Protein AF-A0AAV3Z2W3-F1 (afdb_monomer)

Organism: NCBI:txid259542

Nearest PDB structures (foldseek):
  4n68-assembly1_A  TM=9.584E-01  e=2.020E-03  Homo sapiens
  7mro-assembly1_A  TM=9.719E-01  e=2.382E-03  Danio rerio
  7mrs-assembly1_A  TM=9.501E-01  e=3.312E-03  Danio rerio
  5e53-assembly1_A  TM=9.382E-01  e=5.736E-03  Gallus gallus
  7mrq-assembly1_A  TM=9.581E-01  e=9.403E-03  Gallus gallus

pLDDT: mean 70.55, std 17.01, range [34.03, 93.06]

InterPro domains:
  IPR003961 Fibronectin type III [cd00063] (30-70)
  IPR013783 Immunoglobulin-like fold [G3DSA:2.60.40.10] (5-69)
  IPR036116 Fibronectin type III superfamily [SSF49265] (9-75)

Foldseek 3Di:
DDPPPPPLQWKKKWKDFPVDDSVPTDIDIGGGPDPDDDDDDADAPTKMWIWMWRQDPVGTHDIDPIWIAGPVGTWDADPVPRDTPPPDDPPPPDDCPPPVVVVVVVVVVVPD

Secondary structure (DSSP, 8-state):
---------EEEEEEEETTS-GGG-EEEEEESS-S------PPTT--EEEEEEEEETTEEEEEPPPEEEETTEEEEE-TTT--EE-----S-------SHHHHHHHHTTS--

Solvent-accessible surface area (backbone atoms only — not comparable to full-atom values): 7181 Å² total; per-residue (Å²): 136,81,80,80,78,76,72,60,50,21,37,31,42,38,34,32,54,58,94,56,58,81,88,75,39,48,76,46,79,33,79,41,87,57,97,71,78,85,88,79,91,78,59,81,94,45,52,29,34,36,32,46,26,40,34,44,99,92,45,81,46,74,68,50,75,79,44,40,30,39,84,92,44,56,43,41,64,42,90,87,73,73,43,74,44,84,48,83,69,73,93,79,73,71,76,85,87,67,65,70,70,64,57,59,62,62,60,66,64,74,73,118

Sequence (112 aa):
MIRKLYHLNSVQLRWWPASDNILTANDTLVPGKMTHGVIRGLERGVVYALRVLGYSAAGDGKKSPTVFFTLEGQVRINPETSELMNGYRPLFASPPVYPILLCFMLIGVIVD

Structure (mmCIF, N/CA/C/O backbone):
data_AF-A0AAV3Z2W3-F1
#
_entry.id   AF-A0AAV3Z2W3-F1
#
loop_
_atom_site.group_PDB
_atom_site.id
_atom_site.type_symbol
_atom_site.label_atom_id
_atom_site.label_alt_id
_atom_site.label_comp_id
_atom_site.label_asym_id
_atom_site.label_entity_id
_atom_site.label_seq_id
_atom_site.pdbx_PDB_ins_code
_atom_site.Cartn_x
_atom_site.Cartn_y
_atom_site.Cartn_z
_atom_site.occupancy
_atom_site.B_iso_or_equiv
_atom_site.auth_seq_id
_atom_site.auth_comp_id
_atom_site.auth_asym_id
_atom_site.auth_atom_id
_atom_site.pdbx_PDB_model_num
ATOM 1 N N . MET A 1 1 ? 23.111 20.410 -18.872 1.00 36.25 1 MET A N 1
ATOM 2 C CA . MET A 1 1 ? 22.386 20.039 -17.634 1.00 36.25 1 MET A CA 1
ATOM 3 C C . MET A 1 1 ? 21.339 18.981 -17.988 1.00 36.25 1 MET A C 1
ATOM 5 O O . MET A 1 1 ? 20.245 19.326 -18.406 1.00 36.25 1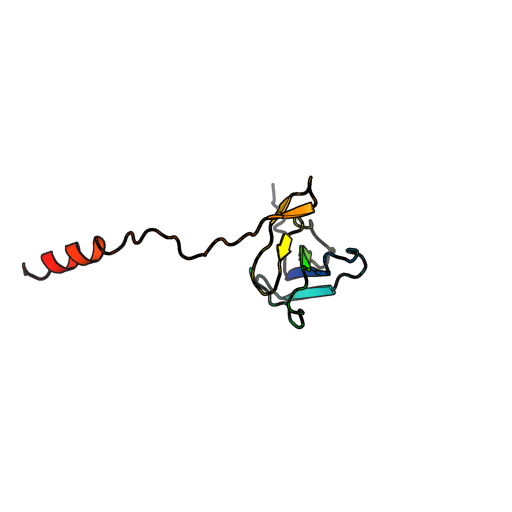 MET A O 1
ATOM 9 N N . ILE A 1 2 ? 21.701 17.693 -17.954 1.00 34.03 2 ILE A N 1
ATOM 10 C CA . ILE A 1 2 ? 20.838 16.592 -18.423 1.00 34.03 2 ILE A CA 1
ATOM 11 C C . ILE A 1 2 ? 20.070 16.045 -17.218 1.00 34.03 2 ILE A C 1
ATOM 13 O O . ILE A 1 2 ? 20.665 15.461 -16.312 1.00 34.03 2 ILE A O 1
ATOM 17 N N . ARG A 1 3 ? 18.749 16.246 -17.183 1.00 40.16 3 ARG A N 1
ATOM 18 C CA . ARG A 1 3 ? 17.875 15.559 -16.225 1.00 40.16 3 ARG A CA 1
ATOM 19 C C . ARG A 1 3 ? 17.916 14.068 -16.566 1.00 40.16 3 ARG A C 1
ATOM 21 O O . ARG A 1 3 ? 17.377 13.672 -17.594 1.00 40.16 3 ARG A O 1
ATOM 28 N N . LYS A 1 4 ? 18.552 13.242 -15.726 1.00 39.56 4 LYS A N 1
ATOM 29 C CA . LYS A 1 4 ? 18.347 11.785 -15.744 1.00 39.56 4 LYS A CA 1
ATOM 30 C C . LYS A 1 4 ? 16.844 11.542 -15.571 1.00 39.56 4 LYS A C 1
ATOM 32 O O . LYS A 1 4 ? 16.315 11.669 -14.470 1.00 39.56 4 LYS A O 1
ATOM 37 N N . LEU A 1 5 ? 16.154 11.260 -16.672 1.00 44.03 5 LEU A N 1
ATOM 38 C CA . LEU A 1 5 ? 14.813 10.691 -16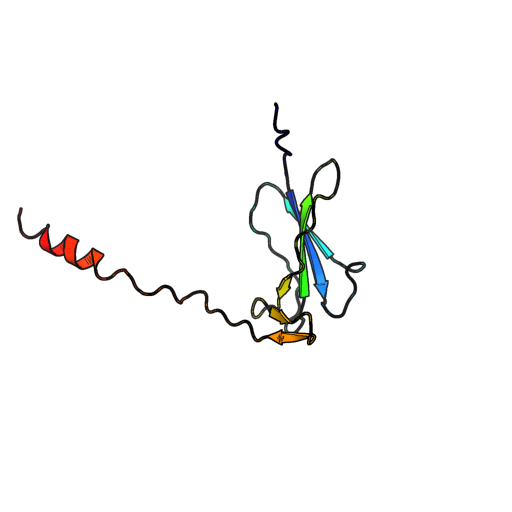.678 1.00 44.03 5 LEU A CA 1
ATOM 39 C C . LEU A 1 5 ? 14.948 9.293 -16.081 1.00 44.03 5 LEU A C 1
ATOM 41 O O . LEU A 1 5 ? 15.295 8.338 -16.770 1.00 44.03 5 LEU A O 1
ATOM 45 N N . TYR A 1 6 ? 14.762 9.189 -14.768 1.00 44.53 6 TYR A N 1
ATOM 46 C CA . TYR A 1 6 ? 14.648 7.901 -14.106 1.00 44.53 6 TYR A CA 1
ATOM 47 C C . TYR A 1 6 ? 13.450 7.187 -14.729 1.00 44.53 6 TYR A C 1
ATOM 49 O O . TYR A 1 6 ? 12.300 7.582 -14.542 1.00 44.53 6 TYR A O 1
ATOM 57 N N . HIS A 1 7 ? 13.742 6.169 -15.528 1.00 48.66 7 HIS A N 1
ATOM 58 C CA . HIS A 1 7 ? 12.779 5.207 -16.031 1.00 48.66 7 HIS A CA 1
ATOM 59 C C . HIS A 1 7 ? 12.158 4.467 -14.831 1.00 48.66 7 HIS A C 1
ATOM 61 O O . HIS A 1 7 ? 12.612 3.389 -14.456 1.00 48.66 7 HIS A O 1
ATOM 67 N N . LEU A 1 8 ? 11.150 5.060 -14.178 1.00 54.81 8 LEU A N 1
ATOM 68 C CA . LEU A 1 8 ? 10.256 4.321 -13.286 1.00 54.81 8 LEU A CA 1
ATOM 69 C C . LEU A 1 8 ? 9.480 3.347 -14.177 1.00 54.81 8 LEU A C 1
ATOM 71 O O . LEU A 1 8 ? 8.549 3.739 -14.882 1.00 54.81 8 LEU A O 1
ATOM 75 N N . ASN A 1 9 ? 9.936 2.101 -14.218 1.00 61.62 9 ASN A N 1
ATOM 76 C CA . ASN A 1 9 ? 9.377 1.074 -15.094 1.00 61.62 9 ASN A CA 1
ATOM 77 C C . ASN A 1 9 ? 8.237 0.291 -14.426 1.00 61.62 9 ASN A C 1
ATOM 79 O O . ASN A 1 9 ? 7.563 -0.484 -15.099 1.00 61.62 9 ASN A O 1
ATOM 83 N N . SER A 1 10 ? 8.011 0.502 -13.128 1.00 66.75 10 SER A N 1
ATOM 84 C CA . SER A 1 10 ? 6.996 -0.208 -12.350 1.00 66.75 10 SER A CA 1
ATOM 85 C C . SER A 1 10 ? 6.711 0.499 -11.031 1.00 66.75 10 SER A C 1
ATOM 87 O O . SER A 1 10 ? 7.582 1.162 -10.455 1.00 66.75 10 SER A O 1
ATOM 89 N N . VAL A 1 11 ? 5.492 0.324 -10.539 1.00 81.12 11 VAL A N 1
ATOM 90 C CA . VAL A 1 11 ? 5.050 0.810 -9.232 1.00 81.12 11 VAL A CA 1
ATOM 91 C C . VAL A 1 11 ? 4.828 -0.399 -8.337 1.00 81.12 11 VAL A C 1
ATOM 93 O O . VAL A 1 11 ? 4.223 -1.378 -8.760 1.00 81.12 11 VAL A O 1
ATOM 96 N N . GLN A 1 12 ? 5.303 -0.339 -7.099 1.00 86.69 12 GLN A N 1
ATOM 97 C CA . GLN A 1 12 ? 5.053 -1.377 -6.110 1.00 86.69 12 GLN A CA 1
ATOM 98 C C . GLN A 1 12 ? 4.111 -0.838 -5.033 1.00 86.69 12 GLN A C 1
ATOM 100 O O . GLN A 1 12 ? 4.330 0.230 -4.451 1.00 86.69 12 GLN A O 1
ATOM 105 N N . LEU A 1 13 ? 3.033 -1.585 -4.808 1.00 89.31 13 LEU A N 1
ATOM 106 C CA . LEU A 1 13 ? 2.037 -1.334 -3.778 1.00 89.31 13 LEU A CA 1
ATOM 107 C C . LEU A 1 13 ? 2.391 -2.196 -2.572 1.00 89.31 13 LEU A C 1
ATOM 109 O O . LEU A 1 13 ? 2.314 -3.420 -2.650 1.00 89.31 13 LEU A O 1
ATOM 113 N N . ARG A 1 14 ? 2.774 -1.559 -1.470 1.00 91.31 14 ARG A N 1
ATOM 114 C CA . ARG A 1 14 ? 3.035 -2.233 -0.200 1.00 91.31 14 ARG A CA 1
ATOM 115 C C . ARG A 1 14 ? 1.852 -2.020 0.729 1.00 91.31 14 ARG A C 1
ATOM 117 O O . ARG A 1 14 ? 1.545 -0.869 1.049 1.00 91.31 14 ARG A O 1
ATOM 124 N N . TRP A 1 15 ? 1.207 -3.096 1.160 1.00 92.31 15 TRP A N 1
ATOM 125 C CA . TRP A 1 15 ? -0.005 -3.033 1.973 1.00 92.31 15 TRP A CA 1
ATOM 126 C C . TRP A 1 15 ? 0.001 -4.050 3.114 1.00 92.31 15 TRP A C 1
ATOM 128 O O . TRP A 1 15 ? 0.600 -5.112 3.000 1.00 92.31 15 TRP A O 1
ATOM 138 N N . TRP A 1 16 ? -0.628 -3.701 4.234 1.00 93.06 16 TRP A N 1
ATOM 139 C CA . TRP A 1 16 ? -0.719 -4.550 5.427 1.00 93.06 16 TRP A CA 1
ATOM 140 C C . TRP A 1 16 ? -1.957 -4.183 6.253 1.00 93.06 16 TRP A C 1
ATOM 142 O O . TRP A 1 16 ? -2.463 -3.063 6.105 1.00 93.06 16 TRP A O 1
ATOM 152 N N . PRO A 1 17 ? -2.481 -5.085 7.102 1.00 90.56 17 PRO A N 1
ATOM 153 C CA . PRO A 1 17 ? -3.506 -4.725 8.077 1.00 90.56 17 PRO A CA 1
ATOM 154 C C . PRO A 1 17 ? -3.011 -3.575 8.957 1.00 90.56 17 PRO A C 1
ATOM 156 O O . PRO A 1 17 ? -1.880 -3.599 9.428 1.00 90.56 17 PRO A O 1
ATOM 159 N N . ALA A 1 18 ? -3.831 -2.557 9.203 1.00 87.12 18 ALA A N 1
ATOM 160 C CA . ALA A 1 18 ? -3.429 -1.403 10.011 1.00 87.12 18 ALA A CA 1
ATOM 161 C C . ALA A 1 18 ? -3.154 -1.762 11.486 1.00 87.12 18 ALA A C 1
ATOM 163 O O . ALA A 1 18 ? -2.500 -0.989 12.180 1.00 87.12 18 ALA A O 1
ATOM 164 N N . SER A 1 19 ? -3.632 -2.924 11.947 1.00 84.56 19 SER A N 1
ATOM 165 C CA . SER A 1 19 ? -3.272 -3.522 13.239 1.00 84.56 19 SER A CA 1
ATOM 166 C C . SER A 1 19 ? -1.824 -4.011 13.298 1.00 84.56 19 SER A C 1
ATOM 168 O O . SER A 1 19 ? -1.276 -4.163 14.387 1.00 84.56 19 SER A O 1
ATOM 170 N N . ASP A 1 20 ? -1.216 -4.261 12.139 1.00 88.00 20 ASP A N 1
ATOM 171 C CA . ASP A 1 20 ? 0.080 -4.909 12.010 1.00 88.00 20 ASP A CA 1
ATOM 172 C C . ASP A 1 20 ? 1.194 -3.910 11.673 1.00 88.00 20 ASP A C 1
ATOM 174 O O . ASP A 1 20 ? 0.993 -2.718 11.419 1.00 88.00 20 ASP A O 1
ATOM 178 N N . ASN A 1 21 ? 2.422 -4.423 11.660 1.00 86.44 21 ASN A N 1
ATOM 179 C CA . ASN A 1 21 ? 3.613 -3.655 11.343 1.00 86.44 21 ASN A CA 1
ATOM 180 C C . ASN A 1 21 ? 3.905 -3.681 9.832 1.00 86.44 21 ASN A C 1
ATOM 182 O O . ASN A 1 21 ? 3.696 -4.681 9.158 1.00 86.44 21 ASN A O 1
ATOM 186 N N . ILE A 1 22 ? 4.515 -2.620 9.300 1.00 82.56 22 ILE A N 1
ATOM 187 C CA . ILE A 1 22 ? 4.965 -2.553 7.900 1.00 82.56 22 ILE A CA 1
ATOM 188 C C . ILE A 1 22 ? 5.942 -3.680 7.511 1.00 82.56 22 ILE A C 1
ATOM 190 O O . ILE A 1 22 ? 6.140 -3.941 6.326 1.00 82.56 22 ILE A O 1
ATOM 194 N N . LEU A 1 23 ? 6.575 -4.343 8.484 1.00 84.12 23 LEU A N 1
ATOM 195 C CA . LEU A 1 23 ? 7.468 -5.482 8.247 1.00 84.12 23 LEU A CA 1
ATOM 196 C C . LEU A 1 23 ? 6.735 -6.744 7.771 1.00 84.12 23 LEU A C 1
ATOM 198 O O . LEU A 1 23 ? 7.353 -7.569 7.105 1.00 84.12 23 LEU A O 1
ATOM 202 N N . THR A 1 24 ? 5.442 -6.888 8.074 1.00 87.00 24 THR A N 1
ATOM 203 C CA . THR A 1 24 ? 4.605 -8.006 7.600 1.00 87.00 24 THR A CA 1
ATOM 204 C C . THR A 1 24 ? 3.881 -7.671 6.298 1.00 87.00 24 THR A C 1
ATOM 206 O O . THR A 1 24 ? 2.968 -8.383 5.893 1.00 87.00 24 THR A O 1
ATOM 209 N N . ALA A 1 25 ? 4.267 -6.575 5.639 1.00 88.88 25 ALA A N 1
ATOM 210 C CA . ALA A 1 25 ? 3.536 -6.074 4.495 1.00 88.88 25 ALA A CA 1
ATOM 211 C C . ALA A 1 25 ? 3.664 -6.948 3.250 1.00 88.88 25 ALA A C 1
ATOM 213 O O . ALA A 1 25 ? 4.738 -7.424 2.882 1.00 88.88 25 ALA A O 1
ATOM 214 N N . ASN A 1 26 ? 2.540 -7.066 2.557 1.00 91.06 26 ASN A N 1
ATOM 215 C CA . ASN A 1 26 ? 2.426 -7.688 1.259 1.00 91.06 26 ASN A CA 1
ATOM 216 C C . ASN A 1 26 ? 2.823 -6.691 0.171 1.00 91.06 26 ASN A C 1
ATOM 218 O O . ASN A 1 26 ? 2.387 -5.537 0.154 1.00 91.06 26 ASN A O 1
ATOM 222 N N . ASP A 1 27 ? 3.620 -7.172 -0.776 1.00 89.69 27 ASP A N 1
ATOM 223 C CA . ASP A 1 27 ? 4.080 -6.400 -1.919 1.00 89.69 27 ASP A CA 1
ATOM 224 C C . ASP A 1 27 ? 3.363 -6.860 -3.187 1.00 89.69 27 ASP A C 1
ATOM 226 O O . ASP A 1 27 ? 3.391 -8.029 -3.565 1.00 89.69 27 ASP A O 1
ATOM 230 N N . THR A 1 28 ? 2.696 -5.928 -3.858 1.00 87.50 28 THR A N 1
ATOM 231 C CA . THR A 1 28 ? 2.054 -6.154 -5.154 1.00 87.50 28 THR A CA 1
ATOM 232 C C . THR A 1 28 ? 2.765 -5.312 -6.199 1.00 87.50 28 THR A C 1
ATOM 234 O O . THR A 1 28 ? 2.683 -4.081 -6.190 1.00 87.50 28 THR A O 1
ATOM 237 N N . LEU A 1 29 ? 3.492 -5.979 -7.095 1.00 86.00 29 LEU A N 1
ATOM 238 C CA . LEU A 1 29 ? 4.185 -5.322 -8.195 1.00 86.00 29 LEU A CA 1
ATOM 239 C C . LEU A 1 29 ? 3.198 -5.034 -9.327 1.00 86.00 29 LEU A C 1
ATOM 241 O O . LEU A 1 29 ? 2.572 -5.944 -9.868 1.00 86.00 29 LEU A O 1
ATOM 245 N N . VAL A 1 30 ? 3.088 -3.764 -9.702 1.00 82.25 30 VAL A N 1
ATOM 246 C CA . VAL A 1 30 ? 2.330 -3.318 -10.869 1.00 82.25 30 VAL A CA 1
ATOM 247 C C . VAL A 1 30 ? 3.324 -3.110 -12.015 1.00 82.25 30 VAL A C 1
ATOM 249 O O . VAL A 1 30 ? 4.116 -2.159 -11.974 1.00 82.25 30 VAL A O 1
ATOM 252 N N . PRO A 1 31 ? 3.337 -4.000 -13.025 1.00 75.69 31 PRO A N 1
ATOM 253 C CA . PRO A 1 31 ? 4.267 -3.887 -14.137 1.00 75.69 31 PRO A CA 1
ATOM 254 C C . PRO A 1 31 ? 3.900 -2.712 -15.051 1.00 75.69 31 PRO A C 1
ATOM 256 O O . PRO A 1 31 ? 2.729 -2.438 -15.318 1.00 75.69 31 PRO A O 1
ATOM 259 N N . GLY A 1 32 ? 4.925 -2.047 -15.582 1.00 71.62 32 GLY A N 1
ATOM 260 C CA . GLY A 1 32 ? 4.778 -0.967 -16.550 1.00 71.62 32 GLY A CA 1
ATOM 261 C C . GLY A 1 32 ? 4.472 0.399 -15.932 1.00 71.62 32 GLY A C 1
ATOM 262 O O . GLY A 1 32 ? 4.507 0.608 -14.721 1.00 71.62 32 GLY A O 1
ATOM 263 N N . LYS A 1 33 ? 4.164 1.365 -16.804 1.00 69.19 33 LYS A N 1
ATOM 264 C CA . LYS A 1 33 ? 3.822 2.748 -16.432 1.00 69.19 33 LYS A CA 1
ATOM 265 C C . LYS A 1 33 ? 2.326 2.903 -16.161 1.00 69.19 33 LYS A C 1
ATOM 267 O O . LYS A 1 33 ? 1.668 3.761 -16.745 1.00 69.19 33 LYS A O 1
ATOM 272 N N . MET A 1 34 ? 1.787 2.042 -15.308 1.00 70.00 34 MET A N 1
ATOM 273 C CA . MET A 1 34 ? 0.384 2.115 -14.916 1.00 70.00 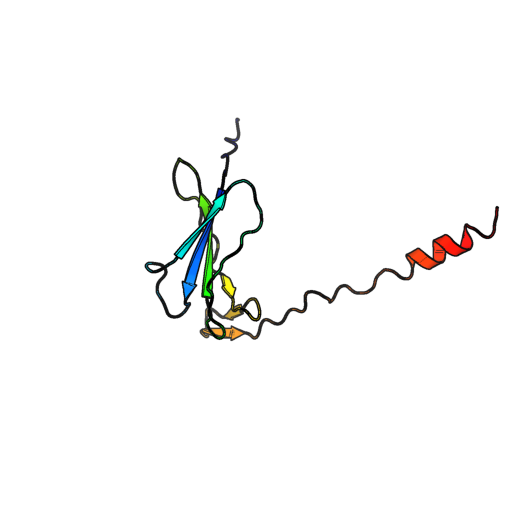34 MET A CA 1
ATOM 274 C C . MET A 1 34 ? 0.219 3.051 -13.720 1.00 70.00 34 MET A C 1
ATOM 276 O O . MET A 1 34 ? 1.019 3.049 -12.787 1.00 70.00 34 MET A O 1
ATOM 280 N N . THR A 1 35 ? -0.842 3.851 -13.748 1.00 71.50 35 THR A N 1
ATOM 281 C CA . THR A 1 35 ? -1.243 4.731 -12.638 1.00 71.50 35 THR A CA 1
ATOM 282 C C . THR A 1 35 ? -2.174 4.038 -11.641 1.00 71.50 35 THR A C 1
ATOM 284 O O . THR A 1 35 ? -2.513 4.620 -10.616 1.00 71.50 35 THR A O 1
ATOM 287 N N . HIS A 1 36 ? -2.566 2.793 -11.926 1.00 76.38 36 HIS A N 1
ATOM 288 C CA . HIS A 1 36 ? -3.531 2.016 -11.153 1.00 76.38 36 HIS A CA 1
ATOM 289 C C . HIS A 1 36 ? -3.054 0.567 -11.010 1.00 76.38 36 HIS A C 1
ATOM 291 O O . HIS A 1 36 ? -2.394 0.033 -11.902 1.00 76.38 36 HIS A O 1
ATOM 297 N N . GLY A 1 37 ? -3.416 -0.076 -9.901 1.00 82.00 37 GLY A N 1
ATOM 298 C CA . GLY A 1 37 ? -3.146 -1.486 -9.629 1.00 82.00 37 GLY A CA 1
ATOM 299 C C . GLY A 1 37 ? -4.272 -2.103 -8.806 1.00 82.00 37 GLY A C 1
ATOM 300 O O . GLY A 1 37 ? -5.053 -1.383 -8.185 1.00 82.00 37 GLY A O 1
ATOM 301 N N . VAL A 1 38 ? -4.368 -3.432 -8.823 1.00 84.81 38 VAL A N 1
ATOM 302 C CA . VAL A 1 38 ? -5.430 -4.173 -8.132 1.00 84.81 38 VAL A CA 1
ATOM 303 C C . VAL A 1 38 ? -4.814 -5.039 -7.043 1.00 84.81 38 VAL A C 1
ATOM 305 O O . VAL A 1 38 ? -3.996 -5.908 -7.332 1.00 84.81 38 VAL A O 1
ATOM 308 N N . ILE A 1 39 ? -5.250 -4.820 -5.805 1.00 87.19 39 ILE A N 1
ATOM 309 C CA . ILE A 1 39 ? -4.956 -5.689 -4.665 1.00 87.19 39 ILE A CA 1
ATOM 310 C C . ILE A 1 39 ? -6.127 -6.665 -4.515 1.00 87.19 39 ILE A C 1
ATOM 312 O O . ILE A 1 39 ? -7.287 -6.265 -4.609 1.00 87.19 39 ILE A O 1
ATOM 316 N N . ARG A 1 40 ? -5.833 -7.954 -4.331 1.00 88.50 40 ARG A N 1
ATOM 317 C CA . ARG A 1 40 ? -6.831 -9.030 -4.212 1.00 88.50 40 ARG A CA 1
ATOM 318 C C . ARG A 1 40 ? -6.676 -9.746 -2.872 1.00 88.50 40 ARG A C 1
ATOM 320 O O . ARG A 1 40 ? -5.588 -9.745 -2.312 1.00 88.50 40 ARG A O 1
ATOM 327 N N . GLY A 1 41 ? -7.751 -10.389 -2.410 1.00 88.81 41 GLY A N 1
ATOM 328 C CA . GLY A 1 41 ? -7.742 -11.175 -1.170 1.00 88.81 41 GLY A CA 1
ATOM 329 C C . GLY A 1 41 ? -7.849 -10.337 0.106 1.00 88.81 41 GLY A C 1
ATOM 330 O O . GLY A 1 41 ? -7.349 -10.752 1.142 1.00 88.81 41 GLY A O 1
ATOM 331 N N . LEU A 1 42 ? -8.462 -9.154 0.025 1.00 89.06 42 LEU A N 1
ATOM 332 C CA . LEU A 1 42 ? -8.724 -8.314 1.193 1.00 89.06 42 LEU A CA 1
ATOM 333 C C . LEU A 1 42 ? -9.995 -8.772 1.910 1.00 89.06 42 LEU A C 1
ATOM 335 O O . LEU A 1 42 ? -10.986 -9.129 1.268 1.00 89.06 42 LEU A O 1
ATOM 339 N N . GLU A 1 43 ? -9.973 -8.705 3.235 1.00 90.31 43 GLU A N 1
ATOM 340 C CA . GLU A 1 43 ? -11.101 -9.065 4.087 1.00 90.31 43 GLU A CA 1
ATOM 341 C C . GLU A 1 43 ? -11.999 -7.852 4.368 1.00 90.31 43 GLU A C 1
ATOM 343 O O . GLU A 1 43 ? -11.546 -6.706 4.463 1.00 90.31 43 GLU A O 1
ATOM 348 N N . ARG A 1 44 ? -13.309 -8.095 4.500 1.00 86.06 44 AR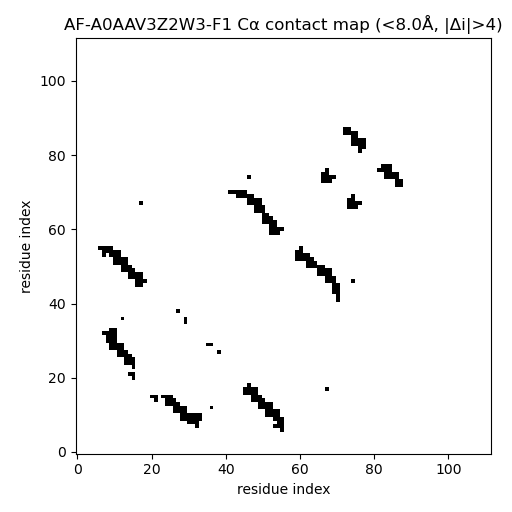G A N 1
ATOM 349 C CA . ARG A 1 44 ? -14.273 -7.042 4.848 1.00 86.06 44 ARG A CA 1
ATOM 350 C C . ARG A 1 44 ? -14.142 -6.685 6.328 1.00 86.06 44 ARG A C 1
ATOM 352 O O . ARG A 1 44 ? -13.976 -7.560 7.165 1.00 86.06 44 ARG A O 1
ATOM 359 N N . GLY A 1 45 ? -14.264 -5.396 6.645 1.00 83.62 45 GLY A N 1
ATOM 360 C CA . GLY A 1 45 ? -14.185 -4.891 8.021 1.00 83.62 45 GLY A CA 1
ATOM 361 C C . GLY A 1 45 ? -12.760 -4.677 8.536 1.00 83.62 45 GLY A C 1
ATOM 362 O O . GLY A 1 45 ? -12.592 -4.164 9.637 1.00 83.62 45 GLY A O 1
ATOM 363 N N . VAL A 1 46 ? -11.740 -5.001 7.737 1.00 86.38 46 VAL A N 1
ATOM 364 C CA . VAL A 1 46 ? -10.336 -4.759 8.076 1.00 86.38 46 VAL A CA 1
ATOM 365 C C . VAL A 1 46 ? -9.880 -3.432 7.472 1.00 86.38 46 VAL A C 1
ATOM 367 O O . VAL A 1 46 ? -10.104 -3.154 6.290 1.00 86.38 46 VAL A O 1
ATOM 370 N N . VAL A 1 47 ? -9.237 -2.600 8.293 1.00 88.06 47 VAL A N 1
ATOM 371 C CA . VAL A 1 47 ? -8.551 -1.387 7.834 1.00 88.06 47 VAL A CA 1
ATOM 372 C C . VAL A 1 47 ? -7.156 -1.781 7.377 1.00 88.06 47 VAL A C 1
ATOM 374 O O . VAL A 1 47 ? -6.399 -2.377 8.138 1.00 88.06 47 VAL A O 1
ATOM 377 N N . TYR A 1 48 ? -6.804 -1.418 6.153 1.00 90.25 48 TYR A N 1
ATOM 378 C CA . TYR A 1 48 ? -5.491 -1.655 5.574 1.00 90.25 48 TYR A CA 1
ATOM 379 C C . TYR A 1 48 ? -4.715 -0.351 5.454 1.00 90.25 48 TYR A C 1
ATOM 381 O O . TYR A 1 48 ? -5.271 0.697 5.118 1.00 90.25 48 TYR A O 1
ATOM 389 N N . ALA A 1 49 ? -3.414 -0.430 5.694 1.00 90.69 49 ALA A N 1
ATOM 390 C CA . ALA A 1 49 ? -2.452 0.607 5.376 1.00 90.69 49 ALA A CA 1
ATOM 391 C C . ALA A 1 49 ? -1.837 0.325 3.999 1.00 90.69 49 ALA A C 1
ATOM 393 O O . ALA A 1 49 ? -1.493 -0.814 3.688 1.00 90.69 49 ALA A O 1
ATOM 394 N N . LEU A 1 50 ? -1.683 1.363 3.177 1.00 90.69 50 LEU A N 1
ATOM 395 C CA . LEU A 1 50 ? -1.105 1.300 1.836 1.00 90.69 50 LEU A CA 1
ATOM 396 C C . LEU A 1 50 ? -0.008 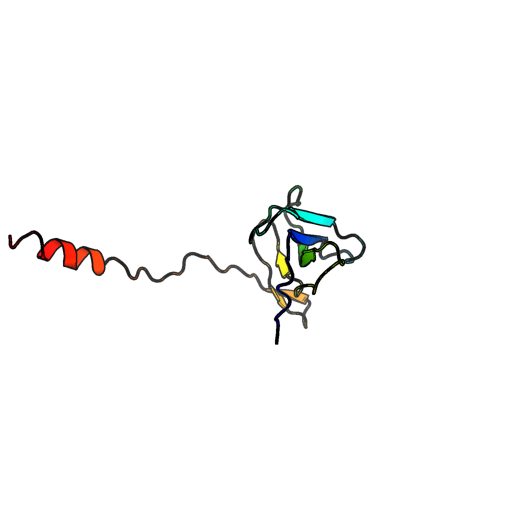2.347 1.676 1.00 90.69 50 LEU A C 1
ATOM 398 O O . LEU A 1 50 ? -0.193 3.526 1.994 1.00 90.69 50 LEU A O 1
ATOM 402 N N . ARG A 1 51 ? 1.118 1.931 1.096 1.00 90.69 51 ARG A N 1
ATOM 403 C CA . ARG A 1 51 ? 2.162 2.821 0.589 1.00 90.69 51 ARG A CA 1
ATOM 404 C C . ARG A 1 51 ? 2.527 2.449 -0.833 1.00 90.69 51 ARG A C 1
ATOM 406 O O . ARG A 1 51 ? 2.633 1.279 -1.187 1.00 90.69 51 ARG A O 1
ATOM 413 N N . VAL A 1 52 ? 2.775 3.475 -1.629 1.00 87.69 52 VAL A N 1
ATOM 414 C CA . VAL A 1 52 ? 3.216 3.346 -3.011 1.00 87.69 52 VAL A CA 1
ATOM 415 C C . VAL A 1 52 ? 4.690 3.715 -3.078 1.00 87.69 52 VAL A C 1
ATOM 417 O O . VAL A 1 52 ? 5.106 4.739 -2.526 1.00 87.69 52 VAL A O 1
ATOM 420 N N . LEU A 1 53 ? 5.488 2.895 -3.750 1.00 86.00 53 LEU A N 1
ATOM 421 C CA . LEU A 1 53 ? 6.880 3.206 -4.056 1.00 86.00 53 LEU A CA 1
ATOM 422 C C . LEU A 1 53 ? 7.168 2.977 -5.540 1.00 86.00 53 LEU A C 1
ATOM 424 O O . LEU A 1 53 ? 6.599 2.095 -6.183 1.00 86.00 53 LEU A O 1
ATOM 428 N N . GLY A 1 54 ? 8.055 3.800 -6.093 1.00 78.94 54 GLY A N 1
ATOM 429 C CA . GLY A 1 54 ? 8.613 3.537 -7.414 1.00 78.94 54 GLY A CA 1
ATOM 430 C C . GLY A 1 54 ? 9.584 2.369 -7.331 1.00 78.94 54 GLY A C 1
ATOM 431 O O . GLY A 1 54 ? 10.451 2.388 -6.465 1.00 78.94 54 GLY A O 1
ATOM 432 N N . TYR A 1 55 ? 9.467 1.385 -8.215 1.00 75.81 55 TYR A N 1
ATOM 433 C CA . TYR A 1 55 ? 10.407 0.268 -8.287 1.00 75.81 55 TYR A CA 1
ATOM 434 C C . TYR A 1 55 ? 11.263 0.387 -9.551 1.00 75.81 55 TYR A C 1
ATOM 436 O O . TYR A 1 55 ? 10.752 0.654 -10.646 1.00 75.81 55 TYR A O 1
ATOM 444 N N . SER A 1 56 ? 12.576 0.219 -9.399 1.00 71.81 56 SER A N 1
ATOM 445 C CA . SER A 1 56 ? 13.546 0.246 -10.497 1.00 71.81 56 SER A CA 1
ATOM 446 C C . SER A 1 56 ? 14.649 -0.787 -10.266 1.00 71.81 56 SER A C 1
ATOM 448 O O . SER A 1 56 ? 14.847 -1.234 -9.142 1.00 71.81 56 SER A O 1
ATOM 450 N N . ALA A 1 57 ? 15.430 -1.118 -11.299 1.00 72.56 57 ALA A N 1
ATOM 451 C CA . ALA A 1 57 ? 16.577 -2.026 -11.161 1.00 72.56 57 ALA A CA 1
ATOM 452 C C . ALA A 1 57 ? 17.646 -1.523 -10.164 1.00 72.56 57 ALA A C 1
ATOM 454 O O . ALA A 1 57 ? 18.435 -2.313 -9.661 1.00 72.56 57 ALA A O 1
ATOM 455 N N . ALA A 1 58 ? 17.665 -0.219 -9.864 1.00 74.50 58 ALA A N 1
ATOM 456 C CA . ALA A 1 58 ? 18.549 0.378 -8.864 1.00 74.50 58 ALA A CA 1
ATOM 457 C C . ALA A 1 58 ? 18.008 0.264 -7.422 1.00 74.50 58 ALA A C 1
ATOM 459 O O . ALA A 1 58 ? 18.683 0.692 -6.488 1.00 74.50 58 ALA A O 1
ATOM 460 N N . GLY A 1 59 ? 16.802 -0.284 -7.243 1.00 74.94 59 GLY A N 1
ATOM 461 C CA . GLY A 1 59 ? 16.133 -0.456 -5.956 1.00 74.94 59 GLY A CA 1
ATOM 462 C C . GLY A 1 59 ? 14.864 0.383 -5.794 1.00 74.94 59 GLY A C 1
ATOM 463 O O . GLY A 1 59 ? 14.333 0.968 -6.750 1.00 74.94 59 GLY A O 1
ATOM 464 N N . ASP A 1 60 ? 14.395 0.420 -4.546 1.00 78.56 60 ASP A N 1
ATOM 465 C CA . ASP A 1 60 ? 13.167 1.087 -4.123 1.00 78.56 60 ASP A CA 1
ATOM 466 C C . ASP A 1 60 ? 13.327 2.612 -4.102 1.00 78.56 60 ASP A C 1
ATOM 468 O O . ASP A 1 60 ? 14.182 3.177 -3.417 1.00 78.56 60 ASP A O 1
ATOM 472 N N . GLY A 1 61 ? 12.443 3.296 -4.817 1.00 76.44 61 GLY A N 1
ATOM 473 C CA . GLY A 1 61 ? 12.322 4.745 -4.807 1.00 76.44 61 GLY A CA 1
ATOM 474 C C . GLY A 1 61 ? 11.661 5.293 -3.538 1.00 76.44 61 GLY A C 1
ATOM 475 O O . GLY A 1 61 ? 11.338 4.585 -2.579 1.00 76.44 61 GLY A O 1
ATOM 476 N N . LYS A 1 62 ? 11.422 6.609 -3.539 1.00 80.12 62 LYS A N 1
ATOM 477 C CA . LYS A 1 62 ? 10.766 7.306 -2.426 1.00 80.12 62 LYS A CA 1
ATOM 478 C C . LYS A 1 62 ? 9.377 6.713 -2.162 1.00 80.12 62 LYS A C 1
ATOM 480 O O . LYS A 1 62 ? 8.543 6.643 -3.062 1.00 80.12 62 LYS A O 1
ATOM 485 N N . LYS A 1 63 ? 9.129 6.349 -0.902 1.00 81.62 63 LYS A N 1
ATOM 486 C CA . LYS A 1 63 ? 7.830 5.862 -0.426 1.00 81.62 63 LYS A CA 1
ATOM 487 C C . LYS A 1 63 ? 6.848 7.026 -0.274 1.00 81.62 63 LYS A C 1
ATOM 489 O O . LYS A 1 63 ? 7.214 8.081 0.253 1.00 81.62 63 LYS A O 1
ATOM 494 N N . SER A 1 64 ? 5.598 6.819 -0.676 1.00 85.06 64 SER A N 1
ATOM 495 C CA . SER A 1 64 ? 4.501 7.757 -0.432 1.00 85.06 64 SER A CA 1
ATOM 496 C C . SER A 1 64 ? 4.175 7.869 1.067 1.00 85.06 64 SER A C 1
ATOM 498 O O . SER A 1 64 ? 4.597 7.016 1.865 1.00 85.06 64 SER A O 1
ATOM 500 N N . PRO A 1 65 ? 3.394 8.884 1.477 1.00 86.12 65 PRO A N 1
ATOM 501 C CA . PRO A 1 65 ? 2.657 8.838 2.737 1.00 86.12 65 PRO A CA 1
ATOM 502 C C . PRO A 1 65 ? 1.777 7.584 2.815 1.00 86.12 65 PRO A C 1
ATOM 504 O O . PRO A 1 65 ? 1.364 7.051 1.780 1.00 86.12 65 PRO A O 1
ATOM 507 N N . THR A 1 66 ? 1.518 7.115 4.034 1.00 87.00 66 THR A N 1
ATOM 508 C CA . THR A 1 66 ? 0.601 5.996 4.276 1.00 87.00 66 THR A CA 1
ATOM 509 C C . THR A 1 66 ? -0.835 6.462 4.094 1.00 87.00 66 THR A C 1
ATOM 511 O O . THR A 1 66 ? -1.234 7.490 4.641 1.00 87.00 66 THR A O 1
ATOM 514 N N . VAL A 1 67 ? -1.604 5.696 3.329 1.00 86.56 67 VAL A N 1
ATOM 515 C CA . VAL A 1 67 ? -3.044 5.883 3.151 1.00 86.56 67 VAL A CA 1
ATOM 516 C C . VAL A 1 67 ? -3.761 4.703 3.787 1.00 86.56 67 VAL A C 1
ATOM 518 O O . VAL A 1 67 ? -3.312 3.571 3.641 1.00 86.56 67 VAL A O 1
ATOM 521 N N . PHE A 1 68 ? -4.871 4.962 4.474 1.00 87.69 68 PHE A N 1
ATOM 522 C CA . PHE A 1 68 ? -5.698 3.922 5.074 1.00 87.69 68 PHE A CA 1
ATOM 523 C C . PHE A 1 68 ? -6.970 3.713 4.261 1.00 87.69 68 PHE A C 1
ATOM 525 O O . PHE A 1 68 ? -7.557 4.672 3.755 1.00 87.69 68 PHE A O 1
ATOM 532 N N . PHE A 1 69 ? -7.392 2.464 4.106 1.00 86.06 69 PHE A N 1
ATOM 533 C CA . PHE A 1 69 ? -8.585 2.122 3.337 1.00 86.06 69 PHE A CA 1
ATOM 534 C C . PHE A 1 69 ? -9.223 0.822 3.832 1.00 86.06 69 PHE A C 1
ATOM 536 O O . PHE A 1 69 ? -8.582 0.005 4.488 1.00 86.06 69 PHE A O 1
ATOM 543 N N . THR A 1 70 ? -10.495 0.643 3.506 1.00 89.06 70 THR A N 1
ATOM 544 C CA . THR A 1 70 ? -11.262 -0.593 3.667 1.00 89.06 70 THR A CA 1
ATOM 545 C C . THR A 1 70 ? -11.907 -0.937 2.324 1.00 89.06 70 THR A C 1
ATOM 547 O O . THR A 1 70 ? -11.865 -0.146 1.377 1.00 89.06 70 THR A O 1
ATOM 550 N N . LEU A 1 71 ? -12.554 -2.101 2.229 1.00 84.44 71 LEU A N 1
ATOM 551 C CA . LEU A 1 71 ? -13.374 -2.436 1.058 1.00 84.44 71 LEU A CA 1
ATOM 552 C C . LEU A 1 71 ? -14.540 -1.457 0.827 1.00 84.44 71 LEU A C 1
ATOM 554 O O . LEU A 1 71 ? -15.039 -1.371 -0.290 1.00 84.44 71 LEU A O 1
ATOM 558 N N . GLU A 1 72 ? -14.947 -0.708 1.853 1.00 81.12 72 GLU A N 1
ATOM 559 C CA . GLU A 1 72 ? -16.028 0.282 1.771 1.00 81.12 72 GLU A CA 1
ATOM 560 C C . GLU A 1 72 ? -15.530 1.664 1.303 1.00 81.12 72 GLU A C 1
ATOM 562 O O . GLU A 1 72 ? -16.334 2.539 0.987 1.00 81.12 72 GLU A O 1
ATOM 567 N N . GLY A 1 73 ? -14.211 1.888 1.252 1.00 79.38 73 GLY A N 1
ATOM 568 C CA . GLY A 1 73 ? -13.626 3.143 0.781 1.00 79.38 73 GLY A CA 1
ATOM 569 C C . GLY A 1 73 ? -12.363 3.569 1.526 1.00 79.38 73 GLY A C 1
ATOM 570 O O . GLY A 1 73 ? -11.802 2.850 2.350 1.00 79.38 73 GLY A O 1
ATOM 571 N N . GLN A 1 74 ? -11.882 4.774 1.220 1.00 74.88 74 GLN A N 1
ATOM 572 C CA . GLN A 1 74 ? -10.708 5.338 1.881 1.00 74.88 74 GLN A CA 1
ATOM 573 C C . GLN A 1 74 ? -11.068 5.855 3.280 1.00 74.88 74 GLN A C 1
ATOM 575 O O . GLN A 1 74 ? -12.029 6.605 3.447 1.00 74.88 74 GLN A O 1
ATOM 580 N N . VAL A 1 75 ? -10.245 5.523 4.274 1.00 79.00 75 VAL A N 1
ATOM 581 C CA . VAL A 1 75 ? -10.410 5.990 5.651 1.00 79.00 75 VAL A CA 1
ATOM 582 C C . VAL A 1 75 ? -9.409 7.102 5.933 1.00 79.00 75 VAL A C 1
ATOM 584 O O . VAL A 1 75 ? -8.224 7.006 5.605 1.00 79.00 75 VAL A O 1
ATOM 587 N N . ARG A 1 76 ? -9.882 8.189 6.540 1.00 69.56 76 ARG A N 1
ATOM 588 C CA . ARG A 1 76 ? -9.005 9.240 7.056 1.00 69.5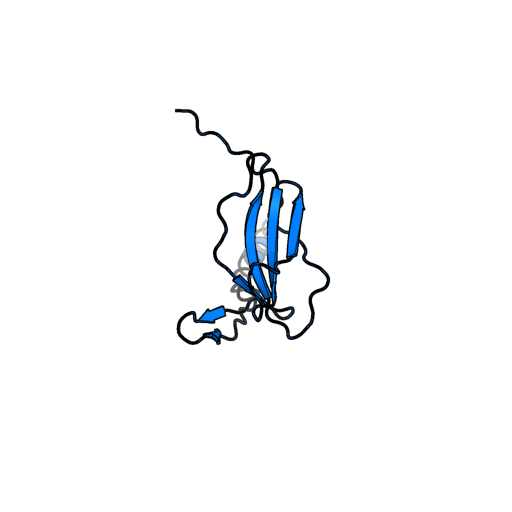6 76 ARG A CA 1
ATOM 589 C C . ARG A 1 76 ? -8.778 8.968 8.531 1.00 69.56 76 ARG A C 1
ATOM 591 O O . ARG A 1 76 ? -9.736 8.900 9.282 1.00 69.56 76 ARG A O 1
ATOM 598 N N . ILE A 1 77 ? -7.526 8.803 8.933 1.00 66.56 77 ILE A N 1
ATOM 599 C CA . ILE A 1 77 ? -7.170 8.664 10.345 1.00 66.56 77 ILE A CA 1
ATOM 600 C C . ILE A 1 77 ? -6.561 9.986 10.781 1.00 66.56 77 ILE A C 1
ATOM 602 O O . ILE A 1 77 ? -5.633 10.470 10.125 1.00 66.56 77 ILE A O 1
ATOM 606 N N . ASN A 1 78 ? -7.095 10.581 11.847 1.00 62.47 78 ASN A N 1
ATOM 607 C CA . ASN A 1 78 ? -6.431 11.712 12.477 1.00 62.47 78 ASN A CA 1
ATOM 608 C C . ASN A 1 78 ? -5.177 11.185 13.198 1.00 62.47 78 ASN A C 1
ATOM 610 O O . ASN A 1 78 ? -5.323 10.376 14.117 1.00 62.47 78 ASN A O 1
ATOM 614 N N . PRO A 1 79 ? -3.956 11.597 12.812 1.00 59.22 79 PRO A N 1
ATOM 615 C CA . PRO A 1 79 ? -2.735 11.100 13.443 1.00 59.22 79 PRO A CA 1
ATOM 616 C C . PRO A 1 79 ? -2.629 11.460 14.934 1.00 59.22 79 PRO A C 1
ATOM 618 O O . PRO A 1 79 ? -1.863 10.816 15.640 1.00 59.22 79 PRO A O 1
ATOM 621 N N . GLU A 1 80 ? -3.390 12.450 15.418 1.00 64.56 80 GLU A N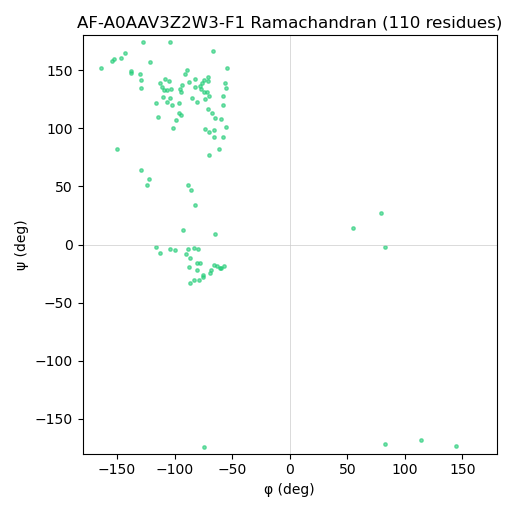 1
ATOM 622 C CA . GLU A 1 80 ? -3.371 12.869 16.827 1.00 64.56 80 GLU A CA 1
ATOM 623 C C . GLU A 1 80 ? -4.320 12.058 17.720 1.00 64.56 80 GLU A C 1
ATOM 625 O O . GLU A 1 80 ? -4.005 11.823 18.883 1.00 64.56 80 GLU A O 1
ATOM 630 N N . THR A 1 81 ? -5.462 11.602 17.193 1.00 55.72 81 THR A N 1
ATOM 631 C CA . THR A 1 81 ? -6.491 10.901 17.990 1.00 55.72 81 THR A CA 1
ATOM 632 C C . THR A 1 81 ? -6.662 9.427 17.621 1.00 55.72 81 THR A C 1
ATOM 634 O O . THR A 1 81 ? -7.364 8.705 18.319 1.00 55.72 81 THR A O 1
ATOM 637 N N . SER A 1 82 ? -6.006 8.945 16.555 1.00 57.28 82 SER A N 1
ATOM 638 C CA . SER A 1 82 ? -6.196 7.594 15.983 1.00 57.28 82 SER A CA 1
ATOM 639 C C . SER A 1 82 ? -7.652 7.269 15.612 1.00 57.28 82 SER A C 1
ATOM 641 O O . SER A 1 82 ? -7.993 6.117 15.347 1.00 57.28 82 SER A O 1
ATOM 643 N N . GLU A 1 83 ? -8.521 8.278 15.563 1.00 60.62 83 GLU A N 1
ATOM 644 C CA . GLU A 1 83 ? -9.927 8.112 15.226 1.00 60.62 83 GLU A CA 1
ATOM 645 C C . GLU A 1 83 ? -10.093 7.955 13.714 1.00 60.62 83 GLU A C 1
ATOM 647 O O . GLU A 1 83 ? -9.496 8.687 12.913 1.00 60.62 83 GLU A O 1
ATOM 652 N N . LEU A 1 84 ? -10.944 7.003 13.322 1.00 60.69 84 LEU A N 1
ATOM 653 C CA . LEU A 1 84 ? -11.390 6.847 11.945 1.00 60.69 84 LEU A CA 1
ATOM 654 C C . LEU A 1 84 ? -12.372 7.985 11.645 1.00 60.69 84 LEU A C 1
ATOM 656 O O . LEU A 1 84 ? -13.552 7.926 11.990 1.00 60.69 84 LEU A O 1
ATOM 660 N N . MET A 1 85 ? -11.899 9.035 10.984 1.00 59.16 85 MET A N 1
ATOM 661 C CA . MET A 1 85 ? -12.784 10.027 10.395 1.00 59.16 85 MET A CA 1
ATOM 662 C C . MET A 1 85 ? -13.529 9.328 9.256 1.00 59.16 85 MET A C 1
ATOM 664 O O . MET A 1 85 ? -12.910 8.917 8.268 1.00 59.16 85 MET A O 1
ATOM 668 N N . ASN A 1 86 ? -14.845 9.164 9.411 1.00 49.66 86 ASN A N 1
ATOM 669 C CA . ASN A 1 86 ? -15.721 8.532 8.428 1.00 49.66 86 ASN A CA 1
ATOM 670 C C . ASN A 1 86 ? -15.628 9.274 7.082 1.00 49.66 86 ASN A C 1
ATOM 672 O O . ASN A 1 86 ? -16.289 10.283 6.844 1.00 49.66 86 ASN A O 1
ATOM 676 N N . GLY A 1 87 ? -14.731 8.805 6.220 1.00 51.00 87 GLY A N 1
ATOM 677 C CA . GLY A 1 87 ? -14.316 9.468 4.994 1.00 51.00 87 GLY A CA 1
ATOM 678 C C . GLY A 1 87 ? -15.225 9.157 3.815 1.00 51.00 87 GLY A C 1
ATOM 679 O O . GLY A 1 87 ? -14.719 8.863 2.737 1.0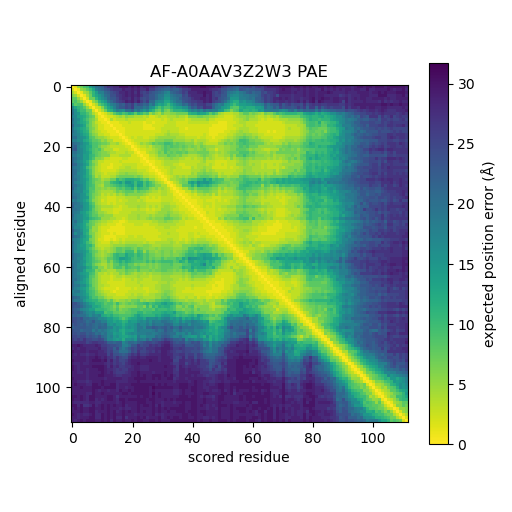0 51.00 87 GLY A O 1
ATOM 680 N N . TYR A 1 88 ? -16.547 9.233 3.977 1.00 44.66 88 TYR A N 1
ATOM 681 C CA . TYR A 1 88 ? -17.449 9.219 2.825 1.00 44.66 88 TYR A CA 1
ATOM 682 C C . TYR A 1 88 ? -17.304 10.543 2.065 1.00 44.66 88 TYR A C 1
ATOM 684 O O . TYR A 1 88 ? -17.913 11.554 2.408 1.00 44.66 88 TYR A O 1
ATOM 692 N N . ARG A 1 89 ? -16.494 10.550 1.004 1.00 49.19 89 ARG A N 1
ATOM 693 C CA . ARG A 1 89 ? -16.644 11.525 -0.083 1.00 49.19 89 ARG A CA 1
ATOM 694 C C . ARG A 1 89 ? -17.340 10.796 -1.228 1.00 49.19 89 ARG A C 1
ATOM 696 O O . ARG A 1 89 ? -16.656 10.054 -1.933 1.00 49.19 89 ARG A O 1
ATOM 703 N N . PRO A 1 90 ? -18.660 10.949 -1.434 1.00 44.94 90 PRO A N 1
ATOM 704 C CA . PRO A 1 90 ? -19.257 10.467 -2.668 1.00 44.94 90 PRO A CA 1
ATOM 705 C C . PRO A 1 90 ? -18.546 11.170 -3.830 1.00 44.94 90 PRO A C 1
ATOM 707 O O . PRO A 1 90 ? -18.544 12.395 -3.923 1.00 44.94 90 PRO A O 1
ATOM 710 N N . LEU A 1 91 ? -17.922 10.392 -4.716 1.00 53.66 91 LEU A N 1
ATOM 711 C CA . LEU A 1 91 ? -17.263 10.863 -5.943 1.00 53.66 91 LEU A CA 1
ATOM 712 C C . LEU A 1 91 ? -18.246 11.472 -6.972 1.00 53.66 91 LEU A C 1
ATOM 714 O O . LEU A 1 91 ? -17.848 11.799 -8.083 1.00 53.66 91 LEU A O 1
ATOM 718 N N . PHE A 1 92 ? -19.508 11.679 -6.590 1.00 47.03 92 PHE A N 1
ATOM 719 C CA . PHE A 1 92 ? -20.587 12.231 -7.407 1.00 47.03 92 PHE A CA 1
ATOM 720 C C . PHE A 1 92 ? -21.192 13.485 -6.770 1.00 47.03 92 PHE A C 1
ATOM 722 O O . PHE A 1 92 ? -22.389 13.568 -6.523 1.00 47.03 92 PHE A O 1
ATOM 729 N N . ALA A 1 93 ? -20.355 14.480 -6.500 1.00 46.62 93 ALA A N 1
ATOM 730 C CA . ALA A 1 93 ? -20.818 15.852 -6.316 1.00 46.62 93 ALA A CA 1
ATOM 731 C C . ALA A 1 93 ? -20.073 16.770 -7.291 1.00 46.62 93 ALA A C 1
ATOM 733 O O . ALA A 1 93 ? -19.474 17.769 -6.901 1.00 46.62 93 ALA A O 1
ATOM 734 N N . SER A 1 94 ? -20.071 16.412 -8.579 1.00 49.50 94 SER A N 1
ATOM 735 C CA . SER A 1 94 ? -20.017 17.452 -9.598 1.00 49.50 94 SER A CA 1
ATOM 736 C C . SER A 1 94 ? -21.370 18.175 -9.560 1.00 49.50 94 SER A C 1
ATOM 738 O O . SER A 1 94 ? -22.409 17.511 -9.604 1.00 49.50 94 SER A O 1
ATOM 740 N N . PRO A 1 95 ? -21.418 19.514 -9.457 1.00 53.44 95 PRO A N 1
ATOM 741 C CA . PRO A 1 95 ? -22.643 20.217 -9.806 1.00 53.44 95 PRO A CA 1
ATOM 742 C C . PRO A 1 95 ? -22.995 19.836 -11.256 1.00 53.44 95 PRO A C 1
ATOM 744 O O . PRO A 1 95 ? -22.079 19.734 -12.081 1.00 53.44 95 PRO A O 1
ATOM 747 N N . PRO A 1 96 ? -24.272 19.596 -11.599 1.00 50.94 96 PRO A N 1
ATOM 748 C CA . PRO A 1 96 ? -24.677 19.322 -12.970 1.00 50.94 96 PRO A CA 1
ATOM 749 C C . PRO A 1 96 ? -24.549 20.612 -13.788 1.00 50.94 96 PRO A C 1
ATOM 751 O O . PRO A 1 96 ? -25.528 21.285 -14.088 1.00 50.94 96 PRO A O 1
ATOM 754 N N . VAL A 1 97 ? -23.326 20.982 -14.157 1.00 55.31 97 VAL A N 1
ATOM 755 C CA . VAL A 1 97 ? -23.052 22.108 -15.055 1.00 55.31 97 VAL A CA 1
ATOM 756 C C . VAL A 1 97 ? -23.198 21.704 -16.516 1.00 55.31 97 VAL A C 1
ATOM 758 O O . VAL A 1 97 ? -22.494 22.247 -17.339 1.00 55.31 97 VAL A O 1
ATOM 761 N N . TYR A 1 98 ? -24.119 20.801 -16.869 1.00 57.19 98 TYR A N 1
ATOM 762 C CA . TYR A 1 98 ? -24.567 20.641 -18.258 1.00 57.19 98 TYR A CA 1
ATOM 763 C C . TYR A 1 98 ? -26.028 20.161 -18.317 1.00 57.19 98 TYR A C 1
ATOM 765 O O . TYR A 1 98 ? -26.293 18.980 -18.521 1.00 57.19 98 TYR A O 1
ATOM 773 N N . PRO A 1 99 ? -26.987 21.094 -18.184 1.00 51.44 99 PRO A N 1
ATOM 774 C CA . PRO A 1 99 ? -28.054 21.148 -19.188 1.00 51.44 99 PRO A CA 1
ATOM 775 C C . PRO A 1 99 ? -28.046 22.459 -19.990 1.00 51.44 99 PRO A C 1
ATOM 777 O O . PRO A 1 99 ? -28.815 22.610 -20.932 1.00 51.44 99 PRO A O 1
ATOM 780 N N . ILE A 1 100 ? -27.147 23.401 -19.684 1.00 56.59 100 ILE A N 1
ATOM 781 C CA . ILE A 1 100 ? -27.121 24.711 -20.360 1.00 56.59 100 ILE A CA 1
ATOM 782 C C . ILE A 1 100 ? -26.524 24.605 -21.776 1.00 56.59 100 ILE A C 1
ATOM 784 O O . ILE A 1 100 ? -26.933 25.334 -22.675 1.00 56.59 100 ILE A O 1
ATOM 788 N N . LEU A 1 101 ? -25.628 23.642 -22.026 1.00 51.84 101 LEU A N 1
ATOM 789 C CA . LEU A 1 101 ? -25.033 23.449 -23.356 1.00 51.84 101 LEU A CA 1
ATOM 790 C C . LEU A 1 101 ? -25.944 22.679 -24.333 1.00 51.84 101 LEU A C 1
ATOM 792 O O . LEU A 1 101 ? -25.731 22.746 -25.538 1.00 51.84 101 LEU A O 1
ATOM 796 N N . LEU A 1 102 ? -26.992 22.001 -23.844 1.00 47.56 102 LEU A N 1
ATOM 797 C CA . LEU A 1 102 ? -27.979 21.345 -24.714 1.00 47.56 102 LEU A CA 1
ATOM 798 C C . LEU A 1 102 ? -29.022 22.339 -25.261 1.00 47.56 102 LEU A C 1
ATOM 800 O O . LEU A 1 102 ? -29.622 22.091 -26.301 1.00 47.56 102 LEU A O 1
ATOM 804 N N . CYS A 1 103 ? -29.213 23.486 -24.599 1.00 47.78 103 CYS A N 1
ATOM 805 C CA . CYS A 1 103 ? -30.197 24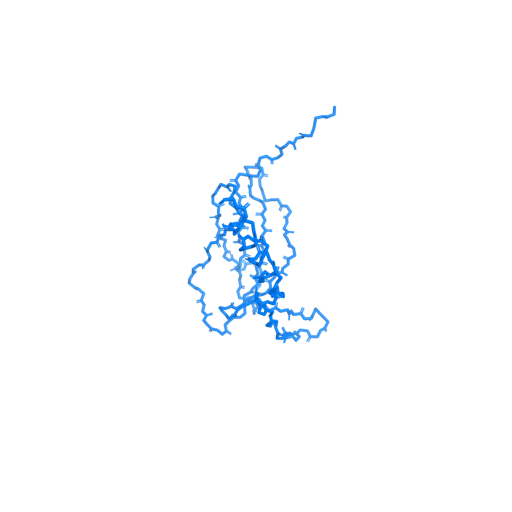.489 -25.014 1.00 47.78 103 CYS A CA 1
ATOM 806 C C . CYS A 1 103 ? -29.705 25.351 -26.193 1.00 47.78 103 CYS A C 1
ATOM 808 O O . CYS A 1 103 ? -30.494 25.747 -27.045 1.00 47.78 103 CYS A O 1
ATOM 810 N N . PHE A 1 104 ? -28.392 25.582 -26.315 1.00 51.44 104 PHE A N 1
ATOM 811 C CA . PHE A 1 104 ? -27.845 26.367 -27.431 1.00 51.44 104 PHE A CA 1
ATOM 812 C C . PHE A 1 104 ? -27.801 25.604 -28.764 1.00 51.44 104 PHE A C 1
ATOM 814 O O . PHE A 1 104 ? -27.914 26.225 -29.817 1.00 51.44 104 PHE A O 1
ATOM 821 N N . MET A 1 105 ? -27.715 24.270 -28.743 1.00 51.34 105 MET A N 1
ATOM 822 C CA . MET A 1 105 ? -27.717 23.457 -29.971 1.00 51.34 105 MET A CA 1
ATOM 823 C C . MET A 1 105 ? -29.119 23.275 -30.577 1.00 51.34 105 MET A C 1
ATOM 825 O O . MET A 1 105 ? -29.226 22.909 -31.741 1.00 51.34 105 MET A O 1
ATOM 829 N N . LEU A 1 106 ? -30.194 23.555 -29.827 1.00 47.50 106 LEU A N 1
ATOM 830 C CA . LEU A 1 106 ? -31.570 23.494 -30.344 1.00 47.50 106 LEU A CA 1
ATOM 831 C C . LEU A 1 106 ? -32.041 24.801 -30.998 1.00 47.50 106 LEU A C 1
ATOM 833 O O . LEU A 1 106 ? -32.967 24.768 -31.799 1.00 47.50 106 LEU A O 1
ATOM 837 N N . ILE A 1 107 ? -31.395 25.939 -30.719 1.00 56.09 107 ILE A N 1
ATOM 838 C CA . ILE A 1 107 ? -31.728 27.217 -31.376 1.00 56.09 107 ILE A CA 1
ATOM 839 C C . ILE A 1 107 ? -31.030 27.325 -32.745 1.00 56.09 107 ILE A C 1
ATOM 841 O O . ILE A 1 107 ? -31.591 27.893 -33.676 1.00 56.09 107 ILE A O 1
ATOM 845 N N . GLY A 1 108 ? -29.847 26.720 -32.905 1.00 52.59 108 GLY A N 1
ATOM 846 C CA . GLY A 1 108 ? -29.072 26.756 -34.154 1.00 52.59 108 GLY A CA 1
ATOM 847 C C . GLY A 1 108 ? -29.512 25.783 -35.258 1.00 52.59 108 GLY A C 1
ATOM 848 O O . GLY A 1 108 ? -28.931 25.819 -36.330 1.00 52.59 108 GLY A O 1
ATOM 849 N N . VAL A 1 109 ? -30.503 24.916 -35.016 1.00 53.09 109 VAL A N 1
ATOM 850 C CA . VAL A 1 109 ? -31.052 23.977 -36.027 1.00 53.09 109 VAL A CA 1
ATOM 851 C C . VAL A 1 109 ? -32.420 24.441 -36.560 1.00 53.09 109 VAL A C 1
ATOM 853 O O . VAL A 1 109 ? -32.973 23.837 -37.467 1.00 53.09 109 VAL A O 1
ATOM 856 N N . ILE A 1 110 ? -32.981 25.532 -36.024 1.00 52.78 110 ILE A N 1
ATOM 857 C CA . ILE A 1 110 ? -34.273 26.092 -36.472 1.00 52.78 110 ILE A CA 1
ATOM 858 C C . ILE A 1 110 ? -34.078 27.291 -37.425 1.00 52.78 110 ILE A C 1
ATOM 860 O O . ILE A 1 110 ? -35.045 27.794 -37.991 1.00 52.78 110 ILE A O 1
ATOM 864 N N . VAL A 1 111 ? -32.836 27.729 -37.658 1.00 48.28 111 VAL A N 1
ATOM 865 C CA . VAL A 1 111 ? -32.515 28.784 -38.634 1.00 48.28 111 VAL A CA 1
ATOM 866 C C . VAL A 1 111 ? -31.395 28.320 -39.569 1.00 48.28 111 VAL A C 1
ATOM 868 O O . VAL A 1 111 ? -30.298 28.862 -39.536 1.00 48.28 111 VAL A O 1
ATOM 871 N N . ASP A 1 112 ? -31.682 27.281 -40.350 1.00 47.84 112 ASP A N 1
ATOM 872 C CA . ASP A 1 112 ? -31.199 27.072 -41.727 1.00 47.84 112 ASP A CA 1
ATOM 873 C C . ASP A 1 112 ? -32.105 26.038 -42.419 1.00 47.84 112 ASP A C 1
ATOM 875 O O . ASP A 1 112 ? -32.313 24.946 -41.836 1.00 47.84 112 ASP A O 1
#

Radius of gyration: 21.68 Å; Cα contacts (8 Å, |Δi|>4): 155; chains: 1; bounding box: 57×40×60 Å

Mean predicted aligned error: 14.89 Å